Protein AF-A0A8S9WA65-F1 (afdb_monomer_lite)

Secondary structure (DSSP, 8-state):
-EEEEEE-------HHHHH-TT--EEEEEPTTSS-EEEEE-GGG-----HHHHT-TT--EEEEEE--EEEEEEEETTEEEEEEEEPTT----HHHHHHHHTT--TTS-------SSSSHHHHHHH--

Radius of gyration: 19.19 Å; chains: 1; bounding box: 44×23×56 Å

Sequence (127 aa):
MSPRCDSIGGIDCGECSKFCEYNALFVVRHKDGIKGDVHSFPQLCHGCGGCAIVCPRGAITVRNRGVGVVKTAKTCDIDFAFGKLDIGEPMPVPVIKAVKDVIDSRKTVIIGCPPGTSCPVIHSVSP

pLDDT: mean 89.09, std 8.84, range [54.34, 97.81]

Foldseek 3Di:
DAKFKDFPFDQDPCQLCVPDPQNQWDKAADPVSGGIDIGGNRLSGRNPCVSCVRDPPNRMDIDDDAFWDKDWDDDDPDTDIDTDGDPSRPDCLVRLVVSVVPDDPVDDDDFDADDDDDNSRCSRPPD

Structure (mmCIF, N/CA/C/O backbone):
data_AF-A0A8S9WA65-F1
#
_entry.id   AF-A0A8S9WA65-F1
#
loop_
_atom_site.group_PDB
_atom_site.id
_atom_site.type_symbol
_atom_site.label_atom_id
_atom_site.label_alt_id
_atom_site.label_comp_id
_atom_site.label_asym_id
_atom_site.label_entity_id
_atom_site.label_seq_id
_atom_site.pdbx_PDB_ins_code
_atom_site.Cartn_x
_atom_site.Cartn_y
_atom_site.Cartn_z
_atom_site.occupancy
_atom_site.B_iso_or_equiv
_atom_site.auth_seq_id
_atom_site.auth_comp_id
_atom_site.auth_asym_id
_atom_site.auth_atom_id
_atom_site.pdbx_PDB_model_num
ATOM 1 N N . MET A 1 1 ? -5.088 -4.851 1.347 1.00 80.38 1 MET A N 1
ATOM 2 C CA . MET A 1 1 ? -4.341 -5.055 0.082 1.00 80.38 1 MET A CA 1
ATOM 3 C C . MET A 1 1 ? -3.461 -3.840 -0.181 1.00 80.38 1 MET A C 1
ATOM 5 O O . MET A 1 1 ? -3.767 -2.781 0.352 1.00 80.38 1 MET A O 1
ATOM 9 N N . SER A 1 2 ? -2.390 -3.970 -0.966 1.00 83.62 2 SER A N 1
ATOM 10 C CA . SER A 1 2 ? -1.538 -2.845 -1.377 1.00 83.62 2 SER A CA 1
ATOM 11 C C . SER A 1 2 ? -1.188 -2.939 -2.869 1.00 83.62 2 SER A C 1
ATOM 13 O O . SER A 1 2 ? -0.823 -4.033 -3.313 1.00 83.62 2 SER A O 1
ATOM 15 N N . PRO A 1 3 ? -1.292 -1.843 -3.645 1.00 86.69 3 PRO A N 1
ATOM 16 C CA . PRO A 1 3 ? -0.862 -1.826 -5.038 1.00 86.69 3 PRO A CA 1
ATOM 17 C C . PRO A 1 3 ? 0.652 -2.038 -5.166 1.00 86.69 3 PRO A C 1
ATOM 19 O O . PRO A 1 3 ? 1.446 -1.455 -4.422 1.00 86.69 3 PRO A O 1
ATOM 22 N N . ARG A 1 4 ? 1.060 -2.864 -6.129 1.00 87.94 4 ARG A N 1
ATOM 23 C CA . ARG A 1 4 ? 2.457 -3.181 -6.442 1.00 87.94 4 ARG A CA 1
ATOM 24 C C . ARG A 1 4 ? 2.659 -3.214 -7.950 1.00 87.94 4 ARG A C 1
ATOM 26 O O . ARG A 1 4 ? 1.771 -3.652 -8.678 1.00 87.94 4 ARG A O 1
ATOM 33 N N . CYS A 1 5 ? 3.807 -2.724 -8.409 1.00 89.69 5 CYS A N 1
ATOM 34 C CA . CYS A 1 5 ? 4.193 -2.833 -9.808 1.00 89.69 5 CYS A CA 1
ATOM 35 C C . CYS A 1 5 ? 4.815 -4.205 -10.092 1.00 89.69 5 CYS A C 1
ATOM 37 O O . CYS A 1 5 ? 5.761 -4.610 -9.414 1.00 89.69 5 CYS A O 1
ATOM 39 N N . ASP A 1 6 ? 4.328 -4.855 -11.141 1.00 85.56 6 ASP A N 1
ATOM 40 C CA . ASP A 1 6 ? 4.868 -6.094 -11.684 1.00 85.56 6 ASP A CA 1
ATOM 41 C C . ASP A 1 6 ? 5.298 -5.859 -13.131 1.00 85.56 6 ASP A C 1
ATOM 43 O O . ASP A 1 6 ? 4.546 -5.299 -13.938 1.00 85.56 6 ASP A O 1
ATOM 47 N N . SER A 1 7 ? 6.515 -6.289 -13.450 1.00 82.19 7 SER A N 1
ATOM 48 C CA . SER A 1 7 ? 7.012 -6.307 -14.822 1.00 82.19 7 SER A CA 1
ATOM 49 C C . SER A 1 7 ? 6.455 -7.512 -15.568 1.00 82.19 7 SER A C 1
ATOM 51 O O . SER A 1 7 ? 6.428 -8.619 -15.031 1.00 82.19 7 SER A O 1
ATOM 53 N N . ILE A 1 8 ? 6.027 -7.295 -16.809 1.00 77.25 8 ILE A N 1
ATOM 54 C CA . ILE A 1 8 ? 5.517 -8.354 -17.690 1.00 77.25 8 ILE A CA 1
ATOM 55 C C . ILE A 1 8 ? 6.500 -8.724 -18.816 1.00 77.25 8 ILE A C 1
ATOM 57 O O . ILE A 1 8 ? 6.159 -9.529 -19.677 1.00 77.25 8 ILE A O 1
ATOM 61 N N . GLY A 1 9 ? 7.725 -8.182 -18.778 1.00 66.31 9 GLY A N 1
ATOM 62 C CA . GLY A 1 9 ? 8.765 -8.404 -19.789 1.00 66.31 9 GLY A CA 1
ATOM 63 C C . GLY A 1 9 ? 8.555 -7.585 -21.070 1.00 66.31 9 GLY A C 1
ATOM 64 O O . GLY A 1 9 ? 7.437 -7.208 -21.417 1.00 66.31 9 GLY A O 1
ATOM 65 N N . GLY A 1 10 ? 9.647 -7.267 -21.771 1.00 66.06 10 GLY A N 1
ATOM 66 C CA . GLY A 1 10 ? 9.619 -6.506 -23.024 1.00 66.06 10 GLY A CA 1
ATOM 67 C C . GLY A 1 10 ? 10.798 -5.547 -23.167 1.00 66.06 10 GLY A C 1
ATOM 68 O O . GLY A 1 10 ? 11.512 -5.287 -22.209 1.00 66.06 10 GLY A O 1
ATOM 69 N N . ILE A 1 11 ? 10.986 -5.003 -24.373 1.00 65.00 11 ILE A N 1
ATOM 70 C CA . ILE A 1 11 ? 12.110 -4.119 -24.726 1.00 65.00 11 ILE A CA 1
ATOM 71 C C . ILE A 1 11 ? 12.294 -3.042 -23.641 1.00 65.00 11 ILE A C 1
ATOM 73 O O . ILE A 1 11 ? 11.346 -2.320 -23.308 1.00 65.00 11 ILE A O 1
ATOM 77 N N . ASP A 1 12 ? 13.511 -2.859 -23.130 1.00 68.88 12 ASP A N 1
ATOM 78 C CA . ASP A 1 12 ? 13.793 -1.895 -22.066 1.00 68.88 12 ASP A CA 1
ATOM 79 C C . ASP A 1 12 ? 14.101 -0.490 -22.613 1.00 68.88 12 ASP A C 1
ATOM 81 O O . ASP A 1 12 ? 14.829 -0.312 -23.588 1.00 68.88 12 ASP A O 1
ATOM 85 N N . CYS A 1 13 ? 13.415 0.535 -22.103 1.00 83.44 13 CYS A N 1
ATOM 86 C CA . CYS A 1 13 ? 13.753 1.947 -22.373 1.00 83.44 13 CYS A CA 1
ATOM 87 C C . CYS A 1 13 ? 14.297 2.622 -21.111 1.00 83.44 13 CYS A C 1
ATOM 89 O O . CYS A 1 13 ? 15.021 3.611 -21.182 1.00 83.44 13 CYS A O 1
ATOM 91 N N . GLY A 1 14 ? 13.981 2.051 -19.945 1.00 87.25 14 GLY A N 1
ATOM 92 C CA . GLY A 1 14 ? 14.415 2.533 -18.643 1.00 87.25 14 GLY A CA 1
ATOM 93 C C . GLY A 1 14 ? 13.547 3.629 -18.028 1.00 87.25 14 GLY A C 1
ATOM 94 O O . GLY A 1 14 ? 13.761 3.947 -16.866 1.00 87.25 14 GLY A O 1
ATOM 95 N N . GLU A 1 15 ? 12.548 4.167 -18.735 1.00 91.62 15 GLU A N 1
ATOM 96 C CA . GLU A 1 15 ? 11.750 5.306 -18.243 1.00 91.62 15 GLU A CA 1
ATOM 97 C C . GLU A 1 15 ? 11.026 5.015 -16.919 1.00 91.62 15 GLU A C 1
ATOM 99 O O . GLU A 1 15 ? 11.040 5.832 -16.004 1.00 91.62 15 GLU A O 1
ATOM 104 N N . CYS A 1 16 ? 10.483 3.805 -16.757 1.00 92.38 16 CYS A N 1
ATOM 105 C CA . CYS A 1 16 ? 9.842 3.391 -15.506 1.00 92.38 16 CYS A CA 1
ATOM 106 C C . CYS A 1 16 ? 10.806 3.339 -14.305 1.00 92.38 16 CYS A C 1
ATOM 108 O O . CYS A 1 16 ? 10.398 3.655 -13.190 1.00 92.38 16 CYS A O 1
ATOM 110 N N . SER A 1 17 ? 12.071 2.964 -14.530 1.00 92.50 17 SER A N 1
ATOM 111 C CA . SER A 1 17 ? 13.107 2.917 -13.491 1.00 92.50 17 SER A CA 1
ATOM 112 C C . SER A 1 17 ? 13.599 4.323 -13.150 1.00 92.50 17 SER A C 1
ATOM 114 O O . SER A 1 17 ? 13.642 4.662 -11.974 1.00 92.50 17 SER A O 1
ATOM 116 N N . LYS A 1 18 ? 13.832 5.181 -14.157 1.00 93.62 18 LYS A N 1
ATOM 117 C CA . LYS A 1 18 ? 14.192 6.599 -13.956 1.00 93.62 18 LYS A CA 1
ATOM 118 C C . LYS A 1 18 ? 13.138 7.377 -13.169 1.00 93.62 18 LYS A C 1
ATOM 120 O O . LYS A 1 18 ? 13.486 8.243 -12.383 1.00 93.62 18 LYS A O 1
ATOM 125 N N . PHE A 1 19 ? 11.862 7.075 -13.392 1.00 94.81 19 PHE A N 1
ATOM 126 C CA . PHE A 1 19 ? 10.753 7.695 -12.670 1.00 94.81 19 PHE A CA 1
ATOM 127 C C . PHE A 1 19 ? 10.655 7.237 -11.202 1.00 94.81 19 PHE A C 1
ATOM 129 O O . PHE A 1 19 ? 10.056 7.915 -10.370 1.00 94.81 19 PHE A O 1
ATOM 136 N N . CYS A 1 20 ? 11.158 6.046 -10.868 1.00 94.94 20 CYS A N 1
ATOM 137 C CA . CYS A 1 20 ? 10.901 5.433 -9.573 1.00 94.94 20 CYS A CA 1
ATOM 138 C C . CYS A 1 20 ? 11.860 5.947 -8.489 1.00 94.94 20 CYS A C 1
ATOM 140 O O . CYS A 1 20 ? 12.896 5.342 -8.238 1.00 94.94 20 CYS A O 1
ATOM 142 N N . GLU A 1 21 ? 11.434 6.969 -7.746 1.00 95.38 21 GLU A N 1
ATOM 143 C CA . GLU A 1 21 ? 12.161 7.513 -6.578 1.00 95.38 21 GLU A CA 1
ATOM 144 C C . GLU A 1 21 ? 12.460 6.474 -5.477 1.00 95.38 21 GLU A C 1
ATOM 146 O O . GLU A 1 21 ? 13.339 6.658 -4.639 1.00 95.38 21 GLU A O 1
ATOM 151 N N . TYR A 1 22 ? 11.730 5.356 -5.467 1.00 92.69 22 TYR A N 1
ATOM 152 C CA . TYR A 1 22 ? 11.886 4.285 -4.480 1.00 92.69 22 TYR A CA 1
ATOM 153 C C . TYR A 1 22 ? 12.788 3.142 -4.957 1.00 92.69 22 TYR A C 1
ATOM 155 O O . TYR A 1 22 ? 12.932 2.149 -4.246 1.00 92.69 22 TYR A O 1
ATOM 163 N N . ASN A 1 23 ? 13.362 3.243 -6.163 1.00 93.38 23 ASN A N 1
ATOM 164 C CA . ASN A 1 23 ? 14.217 2.213 -6.761 1.00 93.38 23 ASN A CA 1
ATOM 165 C C . ASN A 1 23 ? 13.575 0.811 -6.765 1.00 93.38 23 ASN A C 1
ATOM 167 O O . ASN A 1 23 ? 14.249 -0.211 -6.653 1.00 93.38 23 ASN A O 1
ATOM 171 N N . ALA A 1 24 ? 12.248 0.750 -6.908 1.00 93.88 24 ALA A N 1
ATOM 172 C CA . ALA A 1 24 ? 11.499 -0.505 -6.927 1.00 93.88 24 ALA A CA 1
ATOM 173 C C . ALA A 1 24 ? 11.596 -1.245 -8.272 1.00 93.88 24 ALA A C 1
ATOM 175 O O . ALA A 1 24 ? 11.027 -2.326 -8.411 1.00 93.88 24 ALA A O 1
ATOM 176 N N . LEU A 1 25 ? 12.275 -0.660 -9.263 1.00 92.44 25 LEU A N 1
ATOM 177 C CA . LEU A 1 25 ? 12.410 -1.184 -10.617 1.00 92.44 25 LEU A CA 1
ATOM 178 C C . LEU A 1 25 ? 13.870 -1.125 -11.061 1.00 92.44 25 LEU A C 1
ATOM 180 O O . LEU A 1 25 ? 14.478 -0.054 -11.074 1.00 92.44 25 LEU A O 1
ATOM 184 N N . PHE A 1 26 ? 14.396 -2.267 -11.487 1.00 89.94 26 PHE A N 1
ATOM 185 C CA . PHE A 1 26 ? 15.737 -2.410 -12.039 1.00 89.94 26 PHE A CA 1
ATOM 186 C C . PHE A 1 26 ? 15.664 -2.894 -13.483 1.00 89.94 26 PHE A C 1
ATOM 188 O O . PHE A 1 26 ? 14.836 -3.737 -13.813 1.00 89.94 26 PHE A O 1
ATOM 195 N N . VAL A 1 27 ? 16.515 -2.350 -14.348 1.00 87.50 27 VAL A N 1
ATOM 196 C CA . VAL A 1 27 ? 16.485 -2.615 -15.788 1.00 87.50 27 VAL A CA 1
ATOM 197 C C . VAL A 1 27 ? 17.804 -3.245 -16.205 1.00 87.50 27 VAL A C 1
ATOM 199 O O . VAL A 1 27 ? 18.859 -2.627 -16.068 1.00 87.50 27 VAL A O 1
ATOM 202 N N . VAL A 1 28 ? 17.736 -4.460 -16.741 1.00 82.50 28 VAL A N 1
ATOM 203 C CA . VAL A 1 28 ? 18.880 -5.175 -17.308 1.00 82.50 28 VAL 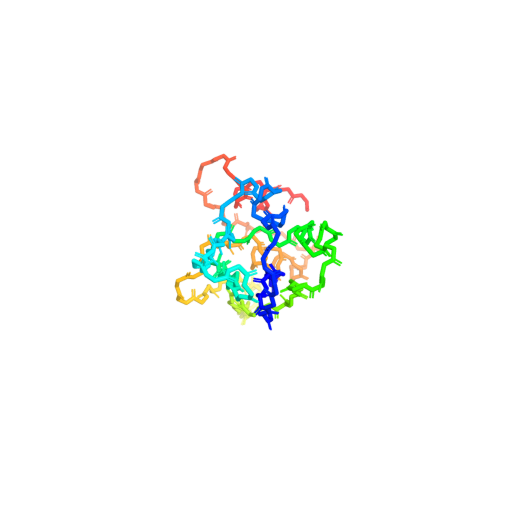A CA 1
ATOM 204 C C . VAL A 1 28 ? 18.898 -4.945 -18.811 1.00 82.50 28 VAL A C 1
ATOM 206 O O . VAL A 1 28 ? 17.951 -5.302 -19.505 1.00 82.50 28 VAL A O 1
ATOM 209 N N . ARG A 1 29 ? 19.994 -4.368 -19.311 1.00 77.06 29 ARG A N 1
ATOM 210 C CA . ARG A 1 29 ? 20.232 -4.167 -20.746 1.00 77.06 29 ARG A CA 1
ATOM 211 C C . ARG A 1 29 ? 21.113 -5.281 -21.288 1.00 77.06 29 ARG A C 1
ATOM 213 O O . ARG A 1 29 ? 22.229 -5.458 -20.795 1.00 77.06 29 ARG A O 1
ATOM 220 N N . HIS A 1 30 ? 20.661 -5.995 -22.315 1.00 72.25 30 HIS A N 1
ATOM 221 C CA . HIS A 1 30 ? 21.500 -6.985 -22.990 1.00 72.25 30 HIS A CA 1
ATOM 222 C C . HIS A 1 30 ? 22.309 -6.353 -24.133 1.00 72.25 30 HIS A C 1
ATOM 224 O O . HIS A 1 30 ? 21.904 -5.367 -24.752 1.00 72.25 30 HIS A O 1
ATOM 230 N N . LYS A 1 31 ? 23.499 -6.912 -24.393 1.00 66.38 31 LYS A N 1
ATOM 231 C CA . LYS A 1 31 ? 24.488 -6.381 -25.356 1.00 66.38 31 LYS A CA 1
ATOM 232 C C . LYS A 1 31 ? 24.009 -6.388 -26.813 1.00 66.38 31 LYS A C 1
ATOM 234 O O . LYS A 1 31 ? 24.579 -5.687 -27.638 1.00 66.38 31 LYS A O 1
ATOM 239 N N . ASP A 1 32 ? 22.996 -7.183 -27.118 1.00 69.00 32 ASP A N 1
ATOM 240 C CA . ASP A 1 32 ? 22.355 -7.325 -28.422 1.00 69.00 32 ASP A CA 1
ATOM 241 C C . ASP A 1 32 ? 21.217 -6.313 -28.653 1.00 69.00 32 ASP A C 1
ATOM 243 O O . ASP A 1 32 ? 20.692 -6.246 -29.758 1.00 69.00 32 ASP A O 1
ATOM 247 N N . GLY A 1 33 ? 20.840 -5.500 -27.654 1.00 56.06 33 GLY A N 1
ATOM 248 C CA . GLY A 1 33 ? 19.882 -4.389 -27.794 1.00 56.06 33 GLY A CA 1
ATOM 249 C C . GLY A 1 33 ? 18.431 -4.794 -28.098 1.00 56.06 33 GLY A C 1
ATOM 250 O O . GLY A 1 33 ? 17.572 -3.927 -28.250 1.00 56.06 33 GLY A O 1
ATOM 251 N N . ILE A 1 34 ? 18.153 -6.097 -28.188 1.00 54.34 34 ILE A N 1
ATOM 252 C CA . ILE A 1 34 ? 16.859 -6.661 -28.603 1.00 54.34 34 ILE A CA 1
ATOM 253 C C . ILE A 1 34 ? 16.056 -7.167 -27.396 1.00 54.34 34 ILE A C 1
ATOM 255 O O . ILE A 1 34 ? 14.825 -7.173 -27.431 1.00 54.34 34 ILE A O 1
ATOM 259 N N . LYS A 1 35 ? 16.730 -7.557 -26.308 1.00 59.50 35 LYS A N 1
ATOM 260 C CA . LYS A 1 35 ? 16.096 -8.011 -25.069 1.00 59.50 35 LYS A CA 1
ATOM 261 C C . LYS A 1 35 ? 16.574 -7.174 -23.897 1.00 59.50 35 LYS A C 1
ATOM 263 O O . LYS A 1 35 ? 17.763 -6.939 -23.723 1.00 59.50 35 LYS A O 1
ATOM 268 N N . GLY A 1 36 ? 15.618 -6.730 -23.106 1.00 64.94 36 GLY A N 1
ATOM 269 C CA . GLY A 1 36 ? 15.844 -6.079 -21.836 1.00 64.94 36 GLY A CA 1
ATOM 270 C C . GLY A 1 36 ? 14.820 -6.601 -20.861 1.00 64.94 36 GLY A C 1
ATOM 271 O O . GLY A 1 36 ? 13.671 -6.796 -21.251 1.00 64.94 36 GLY A O 1
ATOM 272 N N . ASP A 1 37 ? 15.229 -6.833 -19.624 1.00 78.75 37 ASP A N 1
ATOM 273 C CA . ASP A 1 37 ? 14.320 -7.280 -18.578 1.00 78.75 37 ASP A CA 1
ATOM 274 C C . ASP A 1 37 ? 14.173 -6.173 -17.542 1.00 78.75 37 ASP A C 1
ATOM 276 O O . ASP A 1 37 ? 15.151 -5.594 -17.060 1.00 78.75 37 ASP A O 1
ATOM 280 N N . VAL A 1 38 ? 12.925 -5.862 -17.200 1.00 85.69 38 VAL A N 1
ATOM 281 C CA . VAL A 1 38 ? 12.624 -5.029 -16.039 1.00 85.69 38 VAL A CA 1
ATOM 282 C C . VAL A 1 38 ? 12.287 -5.961 -14.888 1.00 85.69 38 VAL A C 1
ATOM 284 O O . VAL A 1 38 ? 11.407 -6.809 -15.010 1.00 85.69 38 VAL A O 1
ATOM 287 N N . HIS A 1 39 ? 12.967 -5.799 -13.766 1.00 88.56 39 HIS A N 1
ATOM 288 C CA . HIS A 1 39 ? 12.705 -6.524 -12.533 1.00 88.56 39 HIS A CA 1
ATOM 289 C C . HIS A 1 39 ? 12.060 -5.583 -11.526 1.00 88.56 39 HIS A C 1
ATOM 291 O O . HIS A 1 39 ? 12.541 -4.467 -11.320 1.00 88.56 39 HIS A O 1
ATOM 297 N N . SER A 1 40 ? 10.980 -6.034 -10.892 1.00 89.69 40 SER A N 1
ATOM 298 C CA . SER A 1 40 ? 10.367 -5.321 -9.777 1.00 89.69 40 SER A CA 1
ATOM 299 C C . SER A 1 40 ? 10.841 -5.878 -8.438 1.00 89.69 40 SER A C 1
ATOM 301 O O . SER A 1 40 ? 11.055 -7.078 -8.272 1.00 89.69 40 SER A O 1
ATOM 303 N N . PHE A 1 41 ? 10.959 -4.984 -7.460 1.00 90.25 41 PHE A N 1
ATOM 304 C CA . PHE A 1 41 ? 11.134 -5.293 -6.047 1.00 90.25 41 PHE A CA 1
ATOM 305 C C . PHE A 1 41 ? 9.869 -4.844 -5.312 1.00 90.25 41 PHE A C 1
ATOM 307 O O . PHE A 1 41 ? 9.800 -3.702 -4.845 1.00 90.25 41 PHE A O 1
ATOM 314 N N . PRO A 1 42 ? 8.832 -5.700 -5.222 1.00 86.44 42 PRO A N 1
ATOM 315 C CA . PRO A 1 42 ? 7.539 -5.312 -4.666 1.00 86.44 42 PRO A CA 1
ATOM 316 C C . PRO A 1 42 ? 7.638 -4.716 -3.257 1.00 86.44 42 PRO A C 1
ATOM 318 O O . PRO A 1 42 ? 6.894 -3.805 -2.924 1.00 86.44 42 PRO A O 1
ATOM 321 N N . GLN A 1 43 ? 8.584 -5.169 -2.439 1.00 86.38 43 GLN A N 1
ATOM 322 C CA . GLN A 1 43 ? 8.826 -4.659 -1.089 1.00 86.38 43 GLN A CA 1
ATOM 323 C C . GLN A 1 43 ? 9.269 -3.185 -1.036 1.00 86.38 43 GLN A C 1
ATOM 325 O O . GLN A 1 43 ? 9.075 -2.536 -0.014 1.00 86.38 43 GLN A O 1
ATOM 330 N N . LEU A 1 44 ? 9.833 -2.643 -2.119 1.00 89.88 44 LEU A N 1
ATOM 331 C CA . LEU A 1 44 ? 10.215 -1.227 -2.227 1.00 89.88 44 LEU A CA 1
ATOM 332 C C . LEU A 1 44 ? 9.141 -0.386 -2.934 1.00 89.88 44 LEU A C 1
ATOM 334 O O . LEU A 1 44 ? 9.197 0.842 -2.937 1.00 89.88 44 LEU A O 1
ATOM 338 N N . CYS A 1 45 ? 8.150 -1.028 -3.555 1.00 90.94 45 CYS A N 1
ATOM 339 C CA . CYS A 1 45 ? 7.138 -0.341 -4.342 1.00 90.94 45 CYS A CA 1
ATOM 340 C C . CYS A 1 45 ? 6.126 0.380 -3.442 1.00 90.94 45 CYS A C 1
ATOM 342 O O . CYS A 1 45 ? 5.409 -0.247 -2.663 1.00 90.94 45 CYS A O 1
ATOM 344 N N . HIS A 1 46 ? 5.985 1.694 -3.629 1.00 88.50 46 HIS A N 1
ATOM 345 C CA . HIS A 1 46 ? 5.004 2.502 -2.898 1.00 88.50 46 HIS A CA 1
ATOM 346 C C . HIS A 1 46 ? 3.584 2.462 -3.492 1.00 88.50 46 HIS A C 1
ATOM 348 O O . HIS A 1 46 ? 2.684 3.143 -3.009 1.00 88.50 46 HIS A O 1
ATOM 354 N N . GLY A 1 47 ? 3.375 1.698 -4.569 1.00 89.56 47 GLY A N 1
ATOM 355 C CA . GLY A 1 47 ? 2.059 1.522 -5.184 1.00 89.56 47 GLY A CA 1
ATOM 356 C C . GLY A 1 47 ? 1.485 2.763 -5.880 1.00 89.56 47 GLY A C 1
ATOM 357 O O . GLY A 1 47 ? 0.298 2.775 -6.183 1.00 89.56 47 GLY A O 1
ATOM 358 N N . CYS A 1 48 ? 2.294 3.793 -6.162 1.00 92.50 48 CYS A N 1
ATOM 359 C CA . CYS A 1 48 ? 1.826 5.040 -6.787 1.00 92.50 48 CYS A CA 1
ATOM 360 C C . CYS A 1 48 ? 1.376 4.882 -8.250 1.00 92.50 48 CYS A C 1
ATOM 362 O O . CYS A 1 48 ? 0.703 5.753 -8.789 1.00 92.50 48 CYS A O 1
ATOM 364 N N . GLY A 1 49 ? 1.789 3.800 -8.917 1.00 92.81 49 GLY A N 1
ATOM 365 C CA . GLY A 1 49 ? 1.403 3.468 -10.291 1.00 92.81 49 GLY A CA 1
ATOM 366 C C . GLY A 1 49 ? 2.012 4.331 -11.399 1.00 92.81 49 GLY A C 1
ATOM 367 O O . GLY A 1 49 ? 1.849 4.001 -12.571 1.00 92.81 49 GLY A O 1
ATOM 368 N N . GLY A 1 50 ? 2.783 5.370 -11.067 1.00 94.44 50 GLY A N 1
ATOM 369 C CA . GLY A 1 50 ? 3.390 6.250 -12.070 1.00 94.44 50 GLY A CA 1
ATOM 370 C C . GLY A 1 50 ? 4.307 5.526 -13.062 1.00 94.44 50 GLY A C 1
ATOM 371 O O . GLY A 1 50 ? 4.297 5.850 -14.243 1.00 94.44 50 GLY A O 1
ATOM 372 N N . CYS A 1 51 ? 4.997 4.462 -12.634 1.00 93.75 51 CYS A N 1
ATOM 373 C CA . CYS A 1 51 ? 5.817 3.622 -13.515 1.00 93.75 51 CYS A CA 1
ATOM 374 C C . CYS A 1 51 ? 5.034 2.977 -14.673 1.00 93.75 51 CYS A C 1
ATOM 376 O O . CYS A 1 51 ? 5.600 2.811 -15.752 1.00 93.75 51 CYS A O 1
ATOM 378 N N . ALA A 1 52 ? 3.758 2.632 -14.471 1.00 92.56 52 ALA A N 1
ATOM 379 C CA . ALA A 1 52 ? 2.896 2.113 -15.531 1.00 92.56 52 ALA A CA 1
ATOM 380 C C . ALA A 1 52 ? 2.440 3.229 -16.481 1.00 92.56 52 ALA A C 1
ATOM 382 O O . ALA A 1 52 ? 2.398 3.014 -17.687 1.00 92.56 52 ALA A O 1
ATOM 383 N N . ILE A 1 53 ? 2.177 4.429 -15.951 1.00 94.31 53 ILE A N 1
ATOM 384 C CA . ILE A 1 53 ? 1.777 5.609 -16.735 1.00 94.31 53 ILE A CA 1
ATOM 385 C C . ILE A 1 53 ? 2.905 6.057 -17.671 1.00 94.31 53 ILE A C 1
ATOM 387 O O . ILE A 1 53 ? 2.661 6.325 -18.843 1.00 94.31 53 ILE A O 1
ATOM 391 N N . VAL A 1 54 ? 4.144 6.120 -17.175 1.00 93.62 54 VAL A N 1
ATOM 392 C CA . VAL A 1 54 ? 5.288 6.594 -17.973 1.00 93.62 54 VAL A CA 1
ATOM 393 C C . VAL A 1 54 ? 5.862 5.532 -18.908 1.00 93.62 54 VAL A C 1
ATOM 395 O O . VAL A 1 54 ? 6.790 5.830 -19.651 1.00 93.62 54 VAL A O 1
ATOM 398 N N . CYS A 1 55 ? 5.387 4.284 -18.862 1.00 90.94 55 CYS A N 1
ATOM 399 C CA . CYS A 1 55 ? 5.961 3.208 -19.662 1.00 90.94 55 CYS A CA 1
ATOM 400 C C . CYS A 1 55 ? 5.418 3.252 -21.101 1.00 90.94 55 CYS A C 1
ATOM 402 O O . CYS A 1 55 ? 4.296 2.799 -21.334 1.00 90.94 55 CYS A O 1
ATOM 404 N N . PRO A 1 56 ? 6.212 3.669 -22.108 1.00 87.75 56 PRO A N 1
ATOM 405 C CA . PRO A 1 56 ? 5.722 3.770 -23.486 1.00 87.75 56 PRO A CA 1
ATOM 406 C C . PRO A 1 56 ? 5.442 2.404 -24.129 1.00 87.75 56 PRO A C 1
ATOM 408 O O . PRO A 1 56 ? 4.827 2.326 -25.185 1.00 87.75 56 PRO A O 1
ATOM 411 N N . ARG A 1 57 ? 5.927 1.320 -23.514 1.00 86.19 57 ARG A N 1
ATOM 412 C CA . ARG A 1 57 ? 5.830 -0.051 -24.031 1.00 86.19 57 ARG A CA 1
ATOM 413 C C . ARG A 1 57 ? 4.829 -0.914 -23.268 1.00 86.19 57 ARG A C 1
ATOM 415 O O . ARG A 1 57 ? 4.702 -2.089 -23.580 1.00 86.19 57 ARG A O 1
ATOM 422 N N . GLY A 1 58 ? 4.166 -0.362 -22.248 1.00 86.75 58 GLY A N 1
ATOM 423 C CA . GLY A 1 58 ? 3.211 -1.110 -21.428 1.00 86.75 58 GLY A CA 1
ATOM 424 C C . GLY A 1 58 ? 3.823 -2.283 -20.650 1.00 86.75 58 GLY A C 1
ATOM 425 O O . GLY A 1 58 ? 3.104 -3.201 -20.280 1.00 86.75 58 GLY A O 1
ATOM 426 N N . ALA A 1 59 ? 5.134 -2.269 -20.387 1.00 87.00 59 ALA A N 1
ATOM 42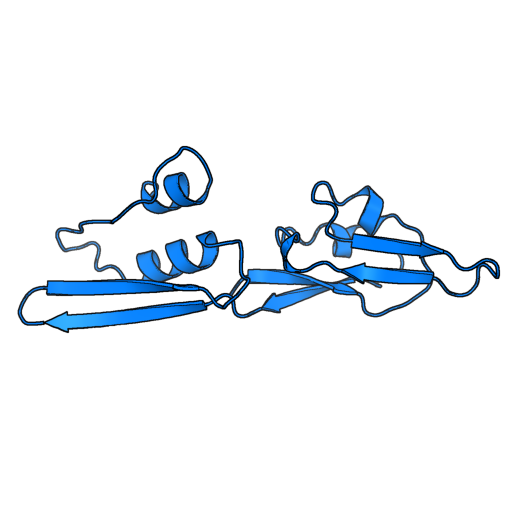7 C CA . ALA A 1 59 ? 5.857 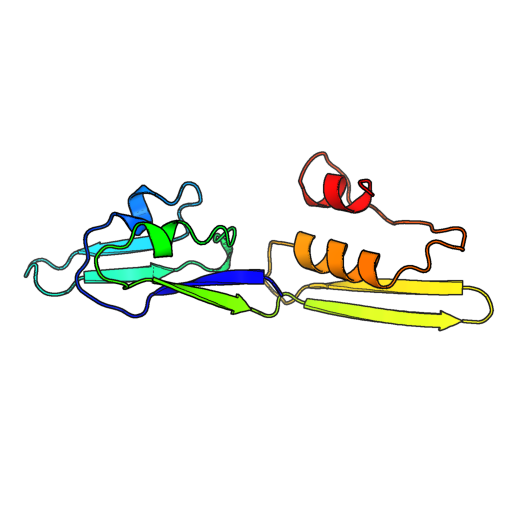-3.377 -19.750 1.00 87.00 59 ALA A CA 1
ATOM 428 C C . ALA A 1 59 ? 5.625 -3.497 -18.228 1.00 87.00 59 ALA A C 1
ATOM 430 O O . ALA A 1 59 ? 6.145 -4.417 -17.599 1.00 87.00 59 ALA A O 1
ATOM 431 N N . ILE A 1 60 ? 4.865 -2.573 -17.627 1.00 90.44 60 ILE A N 1
ATOM 432 C CA . ILE A 1 60 ? 4.587 -2.524 -16.188 1.00 90.44 60 ILE A CA 1
ATOM 433 C C . ILE A 1 60 ? 3.081 -2.574 -15.955 1.00 90.44 60 ILE A C 1
ATOM 435 O O . ILE A 1 60 ? 2.330 -1.781 -16.521 1.00 90.44 60 ILE A O 1
ATOM 439 N N . THR A 1 61 ? 2.649 -3.458 -15.060 1.00 89.94 61 THR A N 1
ATOM 440 C CA . THR A 1 61 ? 1.269 -3.512 -14.565 1.00 89.94 61 THR A CA 1
ATOM 441 C C . THR A 1 61 ? 1.232 -3.215 -13.074 1.00 89.94 61 THR A C 1
ATOM 443 O O . THR A 1 61 ? 2.198 -3.480 -12.365 1.00 89.94 61 THR A O 1
ATOM 446 N N . VAL A 1 62 ? 0.129 -2.651 -12.582 1.00 90.62 62 VAL A N 1
ATOM 447 C CA . VAL A 1 62 ? -0.081 -2.419 -11.147 1.00 90.62 62 VAL A CA 1
ATOM 448 C C . VAL A 1 62 ? -1.185 -3.344 -10.671 1.00 90.62 62 VAL A C 1
ATOM 450 O O . VAL A 1 62 ? -2.294 -3.311 -11.200 1.00 90.62 62 VAL A O 1
ATOM 453 N N . ARG A 1 63 ? -0.884 -4.183 -9.682 1.00 89.69 63 ARG A N 1
ATOM 454 C CA . ARG A 1 63 ? -1.819 -5.172 -9.140 1.00 89.69 63 ARG A CA 1
ATOM 455 C C . ARG A 1 63 ? -1.895 -5.056 -7.627 1.00 89.69 63 ARG A C 1
ATOM 457 O O . ARG A 1 63 ? -0.929 -4.682 -6.967 1.00 89.69 63 ARG A O 1
ATOM 464 N N . ASN A 1 64 ? -3.056 -5.378 -7.070 1.00 87.75 64 ASN A N 1
ATOM 465 C CA . ASN A 1 64 ? -3.233 -5.433 -5.625 1.00 87.75 64 ASN A CA 1
ATOM 466 C C . ASN A 1 64 ? -2.682 -6.749 -5.072 1.00 87.75 64 ASN A C 1
ATOM 468 O O . ASN A 1 64 ? -3.057 -7.825 -5.532 1.00 87.75 64 ASN A O 1
ATOM 472 N N . ARG A 1 65 ? -1.842 -6.656 -4.039 1.00 88.25 65 ARG A N 1
ATOM 473 C CA . ARG A 1 65 ? -1.308 -7.802 -3.297 1.00 88.25 65 ARG A CA 1
ATOM 474 C C . ARG A 1 65 ? -1.875 -7.838 -1.875 1.00 88.25 65 ARG A C 1
ATOM 476 O O . ARG A 1 65 ? -2.135 -6.792 -1.270 1.00 88.25 65 ARG A O 1
ATOM 483 N N . GLY A 1 66 ? -2.077 -9.039 -1.336 1.00 90.75 66 GLY A N 1
ATOM 484 C CA . GLY A 1 66 ? -2.265 -9.237 0.104 1.00 90.75 66 GLY A CA 1
ATOM 485 C C . GLY A 1 66 ? -1.025 -8.769 0.874 1.00 90.75 66 GLY A C 1
ATOM 486 O O . GLY A 1 66 ? 0.088 -8.901 0.374 1.00 90.75 66 GLY A O 1
ATOM 487 N N . VAL A 1 67 ? -1.236 -8.150 2.033 1.00 93.81 67 VAL A N 1
ATOM 488 C CA . VAL A 1 67 ? -0.162 -7.573 2.870 1.00 93.81 67 VAL A CA 1
ATOM 489 C C . VAL A 1 67 ? -0.323 -7.945 4.346 1.00 93.81 67 VAL A C 1
ATOM 491 O O . VAL A 1 67 ? 0.354 -7.406 5.215 1.00 93.81 67 VAL A O 1
ATOM 494 N N . GLY A 1 68 ? -1.266 -8.832 4.647 1.00 95.56 68 GLY A N 1
ATOM 495 C CA . GLY A 1 68 ? -1.689 -9.149 5.999 1.00 95.56 68 GLY A CA 1
ATOM 496 C C . GLY A 1 68 ? -3.199 -9.278 6.137 1.00 95.56 68 GLY A C 1
ATOM 497 O O . GLY A 1 68 ? -3.961 -9.206 5.168 1.00 95.56 68 GLY A O 1
ATOM 498 N N . VAL A 1 69 ? -3.622 -9.444 7.385 1.00 97.25 69 VAL A N 1
ATOM 499 C CA . VAL A 1 69 ? -5.008 -9.683 7.785 1.00 97.25 69 VAL A CA 1
ATOM 500 C C . VAL A 1 69 ? -5.403 -8.788 8.954 1.00 97.25 69 VAL A C 1
ATOM 502 O O . VAL A 1 69 ? -4.582 -8.463 9.813 1.00 97.25 69 VAL A O 1
ATOM 505 N N . VAL A 1 70 ? -6.683 -8.431 9.005 1.00 97.81 70 VAL A N 1
ATOM 506 C CA . VAL A 1 70 ? -7.317 -7.845 10.190 1.00 97.81 70 VAL A CA 1
ATOM 507 C C . VAL A 1 70 ? -8.003 -8.967 10.952 1.00 97.81 70 VAL A C 1
ATOM 509 O O . VAL A 1 70 ? -8.674 -9.811 10.357 1.00 97.81 70 VAL A O 1
ATOM 512 N N . LYS A 1 71 ? -7.818 -8.995 12.267 1.00 97.62 71 LYS A N 1
ATOM 513 C CA . LYS A 1 71 ? -8.503 -9.915 13.166 1.00 97.62 71 LYS A CA 1
ATOM 514 C C . LYS A 1 71 ? -9.316 -9.122 14.168 1.00 97.62 71 LYS A C 1
ATOM 516 O O . LYS A 1 71 ? -8.810 -8.181 14.774 1.00 97.62 71 LYS A O 1
ATOM 521 N N . THR A 1 72 ? -10.554 -9.549 14.356 1.00 97.00 72 THR A N 1
ATOM 522 C CA . THR A 1 72 ? -11.483 -8.974 15.322 1.00 97.00 72 THR A CA 1
ATOM 523 C C . THR A 1 72 ? -11.886 -10.032 16.336 1.00 97.00 72 THR A C 1
ATOM 525 O O . THR A 1 72 ? -12.061 -11.201 15.994 1.00 97.00 72 THR A O 1
ATOM 528 N N . ALA A 1 73 ? -12.055 -9.615 17.580 1.00 95.19 73 ALA A N 1
ATOM 529 C CA . ALA A 1 73 ? -12.600 -10.412 18.660 1.00 95.19 73 ALA A CA 1
ATOM 530 C C . ALA A 1 73 ? -13.554 -9.544 19.478 1.00 95.19 73 ALA A C 1
ATOM 532 O O . ALA A 1 73 ? -13.436 -8.320 19.503 1.00 95.19 73 ALA A O 1
ATOM 533 N N . LYS A 1 74 ? -14.497 -10.186 20.156 1.00 95.50 74 LYS A N 1
ATOM 534 C CA . LYS A 1 74 ? -15.431 -9.516 21.050 1.00 95.50 74 LYS A CA 1
ATOM 535 C C . LYS A 1 74 ? -15.530 -10.310 22.339 1.00 95.50 74 LYS A C 1
ATOM 537 O O . LYS A 1 74 ? -15.685 -11.528 22.291 1.00 95.50 74 LYS A O 1
ATOM 542 N N . THR A 1 75 ? -15.428 -9.626 23.470 1.00 93.69 75 THR A N 1
ATOM 543 C CA . THR A 1 75 ? -15.624 -10.220 24.794 1.00 93.69 75 THR A CA 1
ATOM 544 C C . THR A 1 75 ? -16.411 -9.255 25.661 1.00 93.69 75 THR A C 1
ATOM 546 O O . THR A 1 75 ? -16.008 -8.105 25.807 1.00 93.69 75 THR A O 1
ATOM 549 N N . CYS A 1 76 ? -17.539 -9.708 26.212 1.00 89.38 76 CYS A N 1
ATOM 550 C CA . CYS A 1 76 ? -18.468 -8.876 26.982 1.00 89.38 76 CYS A CA 1
ATOM 551 C C . CYS A 1 76 ? -18.712 -7.513 26.295 1.00 89.38 76 CYS A C 1
ATOM 553 O O . CYS A 1 76 ? -19.309 -7.461 25.216 1.00 89.38 76 CYS A O 1
ATOM 555 N N . ASP A 1 77 ? -18.176 -6.445 26.889 1.00 91.38 77 ASP A N 1
ATOM 556 C CA . ASP A 1 77 ? -18.347 -5.051 26.474 1.00 91.38 77 ASP A CA 1
ATOM 557 C C . ASP A 1 77 ? -17.152 -4.479 25.689 1.00 91.38 77 ASP A C 1
ATOM 559 O O . ASP A 1 77 ? -17.148 -3.300 25.336 1.00 91.38 77 ASP A O 1
ATOM 563 N N . ILE A 1 78 ? -16.133 -5.295 25.402 1.00 94.12 78 ILE A N 1
ATOM 564 C CA . ILE A 1 78 ? -14.916 -4.889 24.694 1.00 94.12 78 ILE A CA 1
ATOM 565 C C . ILE A 1 78 ? -14.907 -5.493 23.289 1.00 94.12 78 ILE A C 1
ATOM 567 O O . ILE A 1 78 ? -14.893 -6.716 23.110 1.00 94.12 78 ILE A O 1
ATOM 571 N N . ASP A 1 79 ? -14.834 -4.614 22.292 1.00 95.75 79 ASP A N 1
ATOM 572 C CA . ASP A 1 79 ? -14.483 -4.980 20.924 1.00 95.75 79 ASP A CA 1
ATOM 573 C C . ASP A 1 79 ? -12.967 -4.812 20.751 1.00 95.75 79 ASP A C 1
ATOM 575 O O . ASP A 1 79 ? -12.400 -3.770 21.082 1.00 95.75 79 ASP A O 1
ATOM 579 N N . PHE A 1 80 ? -12.299 -5.841 20.238 1.00 95.75 80 PHE A N 1
ATOM 580 C CA . PHE A 1 80 ? -10.860 -5.842 20.001 1.00 95.75 80 PHE A CA 1
ATOM 581 C C . PHE A 1 80 ? -10.577 -6.067 18.519 1.00 95.75 80 PHE A C 1
ATOM 583 O O . PHE A 1 80 ? -11.061 -7.030 17.928 1.00 95.75 80 PHE A O 1
ATOM 590 N N . AL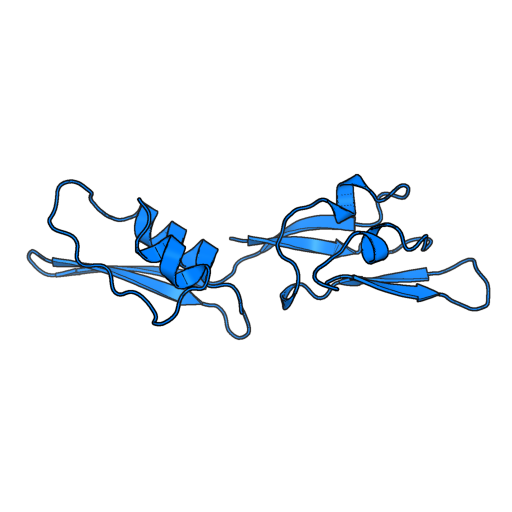A A 1 81 ? -9.756 -5.209 17.921 1.00 96.38 81 ALA A N 1
ATOM 591 C CA . ALA A 1 81 ? -9.318 -5.339 16.539 1.00 96.38 81 ALA A CA 1
ATOM 592 C C . ALA A 1 81 ? -7.803 -5.146 16.455 1.00 96.38 81 ALA A C 1
ATOM 594 O O . ALA A 1 81 ? -7.251 -4.236 17.070 1.00 96.38 81 ALA A O 1
ATOM 595 N N . PHE A 1 82 ? -7.124 -5.993 15.684 1.00 96.19 82 PHE A N 1
ATOM 596 C CA . PHE A 1 82 ? -5.696 -5.842 15.424 1.00 96.19 82 PHE A CA 1
ATOM 597 C C . PHE A 1 82 ? -5.315 -6.309 14.022 1.00 96.19 82 PHE A C 1
ATOM 599 O O . PHE A 1 82 ? -5.973 -7.149 13.406 1.00 96.19 82 PHE A O 1
ATOM 606 N N . GLY A 1 83 ? -4.213 -5.756 13.527 1.00 96.00 83 GLY A N 1
ATOM 607 C CA . GLY A 1 83 ? -3.619 -6.119 12.250 1.00 96.00 83 GLY A CA 1
ATOM 608 C C . GLY A 1 83 ? -2.460 -7.093 12.425 1.00 96.00 83 GLY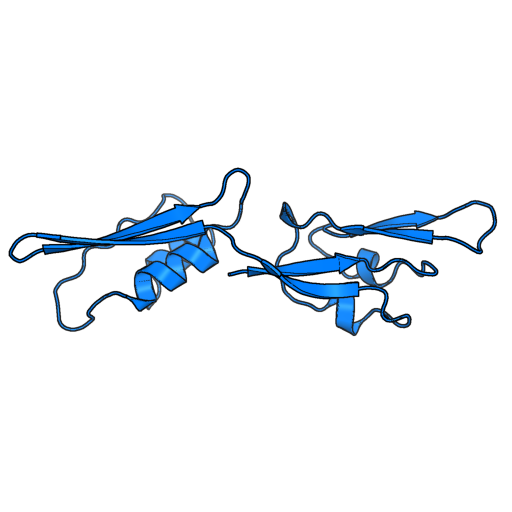 A C 1
ATOM 609 O O . GLY A 1 83 ? -1.650 -6.939 13.337 1.00 96.00 83 GLY A O 1
ATOM 610 N N . LYS A 1 84 ? -2.341 -8.071 11.528 1.00 96.88 84 LYS A N 1
ATOM 611 C CA . LYS A 1 84 ? -1.164 -8.937 11.410 1.00 96.88 84 LYS A CA 1
ATOM 612 C C . LYS A 1 84 ? -0.628 -8.859 9.986 1.00 96.88 84 LYS A C 1
ATOM 614 O O . LYS A 1 84 ? -1.350 -9.201 9.055 1.00 96.88 84 LYS A O 1
ATOM 619 N N . LEU A 1 85 ? 0.622 -8.432 9.829 1.00 96.12 85 LEU A N 1
ATOM 620 C CA . LEU A 1 85 ? 1.292 -8.392 8.528 1.00 96.12 85 LEU A CA 1
ATOM 621 C C . LEU A 1 85 ? 1.703 -9.784 8.052 1.00 96.12 85 LEU A C 1
ATOM 623 O O . LEU A 1 85 ? 1.958 -10.684 8.860 1.00 96.12 85 LEU A O 1
ATOM 627 N N . ASP A 1 86 ? 1.804 -9.921 6.733 1.00 95.12 86 ASP A N 1
ATOM 628 C CA . ASP A 1 86 ? 2.452 -11.071 6.113 1.00 95.12 86 ASP A CA 1
ATOM 629 C C . ASP A 1 86 ? 3.971 -11.017 6.350 1.00 95.12 86 ASP A C 1
ATOM 631 O O . ASP A 1 86 ? 4.569 -9.949 6.509 1.00 95.12 86 ASP A O 1
ATOM 635 N N . ILE A 1 87 ? 4.618 -12.185 6.390 1.00 92.88 87 ILE A N 1
ATOM 636 C CA . ILE A 1 87 ? 6.066 -12.269 6.616 1.00 92.88 87 ILE A CA 1
ATOM 637 C C . ILE A 1 87 ? 6.801 -11.540 5.484 1.00 92.88 87 ILE A C 1
ATOM 639 O O . ILE A 1 87 ? 6.563 -11.802 4.306 1.00 92.88 87 ILE A O 1
ATOM 643 N N . GLY A 1 88 ? 7.713 -10.637 5.855 1.00 89.44 88 GLY A N 1
ATOM 644 C CA . GLY A 1 88 ? 8.508 -9.855 4.909 1.00 89.44 88 GLY A CA 1
ATOM 645 C C . GLY A 1 88 ? 7.784 -8.656 4.293 1.00 89.44 88 GLY A C 1
ATOM 646 O O . GLY A 1 88 ? 8.341 -8.039 3.390 1.00 89.44 88 GLY A O 1
ATOM 647 N N . GLU A 1 89 ? 6.576 -8.306 4.748 1.00 91.75 89 GLU A N 1
ATOM 648 C CA . GLU A 1 89 ? 5.876 -7.096 4.305 1.00 91.75 89 GLU A CA 1
ATOM 649 C C . GLU A 1 89 ? 6.301 -5.867 5.136 1.00 91.75 89 GLU A C 1
ATOM 651 O O . GLU A 1 89 ? 5.998 -5.801 6.330 1.00 91.75 89 GLU A O 1
ATOM 656 N N . PRO A 1 90 ? 6.993 -4.879 4.535 1.00 87.56 90 PRO A N 1
ATOM 657 C CA . PRO A 1 90 ? 7.503 -3.721 5.267 1.00 87.56 90 PRO A CA 1
ATOM 658 C C . PRO A 1 90 ? 6.474 -2.601 5.459 1.00 87.56 90 PRO A C 1
ATOM 660 O O . PRO A 1 90 ? 6.732 -1.677 6.231 1.00 87.56 90 PRO A O 1
ATOM 663 N N . MET A 1 91 ? 5.339 -2.622 4.752 1.00 88.38 91 MET A N 1
ATOM 664 C CA . MET A 1 91 ? 4.380 -1.519 4.737 1.00 88.38 91 MET A CA 1
ATOM 665 C C . MET A 1 91 ? 3.145 -1.820 5.605 1.00 88.38 91 MET A C 1
ATOM 667 O O . MET A 1 91 ? 2.185 -2.427 5.126 1.00 88.38 91 MET A O 1
ATOM 671 N N . PRO A 1 92 ? 3.085 -1.330 6.860 1.00 92.12 92 PRO A N 1
ATOM 672 C CA . PRO A 1 92 ? 1.951 -1.580 7.752 1.00 92.12 92 PRO A CA 1
ATOM 673 C C . PRO A 1 92 ? 0.714 -0.733 7.436 1.00 92.12 92 PRO A C 1
ATOM 675 O O . PRO A 1 92 ? -0.393 -1.077 7.842 1.00 92.12 92 PRO A O 1
ATOM 678 N N . VAL A 1 93 ? 0.886 0.387 6.726 1.00 93.31 93 VAL A N 1
ATOM 679 C CA . VAL A 1 93 ? -0.149 1.416 6.537 1.00 93.31 93 VAL A CA 1
ATOM 680 C C . VAL A 1 93 ? -1.479 0.866 5.999 1.00 93.31 93 VAL A C 1
ATOM 682 O O . VAL A 1 93 ? -2.514 1.212 6.567 1.00 93.31 93 VAL A O 1
ATOM 685 N N . PRO A 1 94 ? -1.515 -0.000 4.966 1.00 93.06 94 PRO A N 1
ATOM 686 C CA . PRO A 1 94 ? -2.777 -0.559 4.488 1.00 93.06 94 PRO A CA 1
ATOM 687 C C . PRO A 1 94 ? -3.503 -1.403 5.541 1.00 93.06 94 PRO A C 1
ATOM 689 O O . PRO A 1 94 ? -4.730 -1.416 5.563 1.00 93.06 94 PRO A O 1
ATOM 692 N N . VAL A 1 95 ? -2.765 -2.093 6.416 1.00 95.75 95 VAL A N 1
ATOM 693 C CA . VAL A 1 95 ? -3.353 -2.877 7.509 1.00 95.75 95 VAL A CA 1
ATOM 694 C C . VAL A 1 95 ? -3.842 -1.959 8.628 1.00 95.75 95 VAL A C 1
ATOM 696 O O . VAL A 1 95 ? -4.933 -2.182 9.134 1.00 95.75 95 VAL A O 1
ATOM 699 N N . ILE A 1 96 ? -3.104 -0.896 8.969 1.00 95.81 96 ILE A N 1
ATOM 700 C CA . ILE A 1 96 ? -3.549 0.114 9.949 1.00 95.81 96 ILE A CA 1
ATOM 701 C C . ILE A 1 96 ? -4.882 0.732 9.513 1.00 95.81 96 ILE A C 1
ATOM 703 O O . ILE A 1 96 ? -5.821 0.779 10.303 1.00 95.81 96 ILE A O 1
ATOM 707 N N . LYS A 1 97 ? -4.994 1.140 8.240 1.00 94.81 97 LYS A N 1
ATOM 708 C CA . LYS A 1 97 ? -6.250 1.656 7.673 1.00 94.81 97 LYS A CA 1
ATOM 709 C C . LYS A 1 97 ? -7.380 0.629 7.776 1.00 94.81 97 LYS A C 1
ATOM 711 O O . LYS A 1 97 ? -8.427 0.943 8.319 1.00 94.81 97 LYS A O 1
ATOM 716 N N . ALA A 1 98 ? -7.123 -0.616 7.374 1.00 95.69 98 ALA A N 1
ATOM 717 C CA . ALA A 1 98 ? -8.126 -1.676 7.442 1.00 95.69 98 ALA A CA 1
ATOM 718 C C . ALA A 1 98 ? -8.578 -2.008 8.881 1.00 95.69 98 ALA A C 1
ATOM 720 O O . ALA A 1 98 ? -9.730 -2.374 9.087 1.00 95.69 98 ALA A O 1
ATOM 721 N N . VAL A 1 99 ? -7.697 -1.890 9.885 1.00 96.38 99 VAL A N 1
ATOM 722 C CA . VAL A 1 99 ? -8.087 -2.017 11.302 1.00 96.38 99 VAL A CA 1
ATOM 723 C C . VAL A 1 99 ? -8.978 -0.849 11.718 1.00 96.38 99 VAL A C 1
ATOM 725 O O . VAL A 1 99 ? -9.953 -1.064 12.430 1.00 96.38 99 VAL A O 1
ATOM 728 N N . LYS A 1 100 ? -8.681 0.376 11.270 1.00 95.06 100 LYS A N 1
ATOM 729 C CA . LYS A 1 100 ? -9.525 1.542 11.557 1.00 95.06 100 LYS A CA 1
ATOM 730 C C . LYS A 1 100 ? -10.910 1.448 10.917 1.00 95.06 100 LYS A C 1
ATOM 732 O O . LYS A 1 100 ? -11.879 1.854 11.547 1.00 95.06 100 LYS A O 1
ATOM 737 N N . ASP A 1 101 ? -11.014 0.859 9.729 1.00 95.44 101 ASP A N 1
ATOM 738 C CA . ASP A 1 101 ? -12.285 0.705 9.007 1.00 95.44 101 ASP A CA 1
ATOM 739 C C . ASP A 1 101 ? -13.308 -0.185 9.745 1.00 95.44 101 ASP A C 1
ATOM 741 O O . ASP A 1 101 ? -14.502 -0.109 9.463 1.00 95.44 101 ASP A O 1
ATOM 745 N N . VAL A 1 102 ? -12.867 -1.024 10.694 1.00 95.31 102 VAL A N 1
ATOM 746 C CA . VAL A 1 102 ? -13.755 -1.896 11.490 1.00 95.31 102 VAL A CA 1
ATOM 747 C C . VAL A 1 102 ? -14.108 -1.325 12.870 1.00 95.31 102 VAL A C 1
ATOM 749 O O . VAL A 1 102 ? -14.811 -1.978 13.640 1.00 95.31 102 VAL A O 1
ATOM 752 N N . ILE A 1 103 ? -13.617 -0.129 13.207 1.00 93.44 103 ILE A N 1
ATOM 753 C CA . ILE A 1 103 ? -13.871 0.522 14.496 1.00 93.44 103 ILE A CA 1
ATOM 754 C C . ILE A 1 103 ? -15.293 1.101 14.525 1.00 93.44 103 ILE A C 1
ATOM 756 O O . ILE A 1 103 ? -15.711 1.810 13.612 1.00 93.44 103 ILE A O 1
ATOM 760 N N . ASP A 1 104 ? -16.023 0.866 15.620 1.00 92.38 104 ASP A N 1
ATOM 761 C CA . ASP A 1 104 ? -17.290 1.554 15.883 1.00 92.38 104 ASP A CA 1
ATOM 762 C C . ASP A 1 104 ? -17.024 2.951 16.466 1.00 92.38 104 ASP A C 1
ATOM 764 O O . ASP A 1 104 ? -16.717 3.100 17.651 1.00 92.38 104 ASP A O 1
ATOM 768 N N . SER A 1 105 ? -17.173 3.984 15.635 1.00 89.12 105 SER A N 1
ATOM 769 C CA . SER A 1 105 ? -16.939 5.387 16.005 1.00 89.12 105 SER A CA 1
ATOM 770 C C . SER A 1 105 ? -17.911 5.944 17.054 1.00 89.12 105 SER A C 1
ATOM 772 O O . SER A 1 105 ? -17.715 7.057 17.535 1.00 89.12 105 SER A O 1
ATOM 774 N N . ARG A 1 106 ? -18.951 5.190 17.438 1.00 93.38 106 ARG A N 1
ATOM 775 C CA . ARG A 1 106 ? -19.906 5.577 18.492 1.00 93.38 106 ARG A CA 1
ATOM 776 C C . ARG A 1 106 ? -19.439 5.189 19.896 1.00 93.38 106 ARG A C 1
ATOM 778 O O . ARG A 1 106 ? -20.087 5.566 20.870 1.00 93.38 106 ARG A O 1
ATOM 785 N N . LYS A 1 107 ? -18.364 4.404 20.014 1.00 93.44 107 LYS A N 1
ATOM 786 C CA . LYS A 1 107 ? -17.806 3.938 21.291 1.00 93.44 107 LYS A CA 1
ATOM 787 C C . LYS A 1 107 ? -16.550 4.721 21.660 1.00 93.44 107 LYS A C 1
ATOM 789 O O . LYS A 1 107 ? -15.931 5.363 20.818 1.00 93.44 107 LYS A O 1
ATOM 794 N N . THR A 1 108 ? -16.132 4.622 22.919 1.00 94.88 108 THR A N 1
ATOM 795 C CA . THR A 1 108 ? -14.782 5.036 23.316 1.00 94.88 108 THR A CA 1
ATOM 796 C C . THR A 1 108 ? -13.769 4.063 22.719 1.00 94.88 108 THR A C 1
ATOM 798 O O . THR A 1 108 ? -13.852 2.859 22.959 1.00 94.88 108 THR A O 1
ATOM 801 N N . VAL A 1 109 ? -12.806 4.582 21.958 1.00 94.88 109 VAL A N 1
ATOM 802 C CA . VAL A 1 109 ? -11.809 3.783 21.236 1.00 94.88 109 VAL A CA 1
ATOM 803 C C . VAL A 1 109 ? -10.416 4.108 21.760 1.00 94.88 109 VAL A C 1
ATOM 805 O O . VAL A 1 109 ? -10.032 5.273 21.837 1.00 94.88 109 VAL A O 1
ATOM 808 N N . ILE A 1 110 ? -9.640 3.072 22.083 1.00 94.56 110 ILE A N 1
ATOM 809 C CA . ILE A 1 110 ? -8.219 3.188 22.427 1.00 94.56 110 ILE A CA 1
ATOM 810 C C . ILE A 1 110 ? -7.411 2.597 21.273 1.00 94.56 110 ILE A C 1
ATOM 812 O O . ILE A 1 110 ? -7.536 1.412 20.970 1.00 94.56 110 ILE A O 1
ATOM 816 N N . ILE A 1 111 ? -6.575 3.416 20.633 1.00 94.62 111 ILE A N 1
ATOM 817 C CA . ILE A 1 111 ? -5.720 2.994 19.517 1.00 94.62 111 ILE A CA 1
ATOM 818 C C . ILE A 1 111 ? -4.278 2.864 20.008 1.00 94.62 111 ILE A C 1
ATOM 820 O O . ILE A 1 111 ? -3.672 3.836 20.457 1.00 94.62 111 ILE A O 1
ATOM 824 N N . GLY A 1 112 ? -3.710 1.662 19.891 1.00 93.44 112 GLY A N 1
ATOM 825 C CA . GLY A 1 112 ? -2.279 1.441 20.090 1.00 93.44 112 GLY A CA 1
ATOM 826 C C . GLY A 1 112 ? -1.485 1.937 18.880 1.00 93.44 112 GLY A C 1
ATOM 827 O O . GLY A 1 112 ? -1.662 1.424 17.778 1.00 93.44 112 GLY A O 1
ATOM 828 N N . CYS A 1 113 ? -0.609 2.921 19.080 1.00 93.00 113 CYS A N 1
ATOM 829 C CA . CYS A 1 113 ? 0.207 3.520 18.023 1.00 93.00 113 CYS A CA 1
ATOM 830 C C . CYS A 1 113 ? 1.677 3.070 18.139 1.00 93.00 113 CYS A C 1
ATOM 832 O O . CYS A 1 113 ? 2.204 3.036 19.254 1.00 93.00 113 CYS A O 1
ATOM 834 N N . PRO A 1 114 ? 2.375 2.753 17.028 1.00 90.62 114 PRO A N 1
ATOM 835 C CA . PRO A 1 114 ? 3.824 2.557 17.060 1.00 90.62 114 PRO A CA 1
ATOM 836 C C . PRO A 1 114 ? 4.559 3.863 17.432 1.00 90.62 114 PRO A C 1
ATOM 838 O O . PRO A 1 114 ? 4.012 4.950 17.235 1.00 90.62 114 PRO A O 1
ATOM 841 N N . PRO A 1 115 ? 5.800 3.797 17.945 1.00 91.44 115 PRO A N 1
ATOM 842 C CA . PRO A 1 115 ? 6.608 4.988 18.208 1.00 91.44 115 PRO A CA 1
ATOM 843 C C . PRO A 1 115 ? 7.148 5.624 16.912 1.00 91.44 115 PRO A C 1
ATOM 845 O O . PRO A 1 115 ? 7.283 4.953 15.887 1.00 91.44 115 PRO A O 1
ATOM 848 N N . GLY A 1 116 ? 7.531 6.905 16.976 1.00 91.75 116 GLY A N 1
ATOM 849 C CA . GLY A 1 116 ? 8.214 7.630 15.892 1.00 91.75 116 GLY A CA 1
ATOM 850 C C . GLY A 1 116 ? 7.374 8.739 15.252 1.00 91.75 116 GLY A C 1
ATOM 851 O O . GLY A 1 116 ? 6.430 9.242 15.851 1.00 91.75 116 GLY A O 1
ATOM 852 N N . THR A 1 117 ? 7.736 9.137 14.029 1.00 92.88 117 THR A N 1
ATOM 853 C CA . THR A 1 117 ? 7.089 10.235 13.274 1.00 92.88 117 THR A CA 1
ATOM 854 C C . THR A 1 117 ? 6.762 9.862 11.823 1.00 92.88 117 THR A C 1
ATOM 856 O O . THR A 1 117 ? 6.379 10.711 11.022 1.00 92.88 117 THR A O 1
ATOM 859 N N . SER A 1 118 ? 6.922 8.588 11.458 1.00 92.06 118 SER A N 1
ATOM 860 C CA . SER A 1 118 ? 6.710 8.091 10.097 1.00 92.06 118 SER A CA 1
ATOM 861 C C . SER A 1 118 ? 5.238 7.753 9.820 1.00 92.06 118 SER A C 1
ATOM 863 O O . SER A 1 118 ? 4.379 7.810 10.702 1.00 92.06 118 SER A O 1
ATOM 865 N N . CYS A 1 119 ? 4.929 7.368 8.577 1.00 91.75 119 CYS A N 1
ATOM 866 C CA . CYS A 1 119 ? 3.566 7.072 8.122 1.00 91.75 119 CYS A CA 1
ATOM 867 C C . CYS A 1 119 ? 2.742 6.142 9.042 1.00 91.75 119 CYS A C 1
ATOM 869 O O . CYS A 1 119 ? 1.557 6.424 9.210 1.00 91.75 119 CYS A O 1
ATOM 871 N N . PRO A 1 120 ? 3.288 5.072 9.661 1.00 93.81 120 PRO A N 1
ATOM 872 C CA . PRO A 1 120 ? 2.525 4.229 10.584 1.00 93.81 120 PRO A CA 1
ATOM 873 C C . PRO A 1 120 ? 1.954 5.005 11.778 1.00 93.81 120 PRO A C 1
ATOM 875 O O . PRO A 1 120 ? 0.814 4.768 12.170 1.00 93.81 120 PRO A O 1
ATOM 878 N N . VAL A 1 121 ? 2.714 5.965 12.314 1.00 95.62 121 VAL A N 1
ATOM 879 C CA . VAL A 1 121 ? 2.272 6.832 13.414 1.00 95.62 121 VAL A CA 1
ATOM 880 C C . VAL A 1 121 ? 1.163 7.750 12.932 1.00 95.62 121 VAL A C 1
ATOM 882 O O . VAL A 1 121 ? 0.064 7.732 13.480 1.00 95.62 121 VAL A O 1
ATOM 885 N N . ILE A 1 122 ? 1.417 8.481 11.843 1.00 95.06 122 ILE A N 1
ATOM 886 C CA . ILE A 1 122 ? 0.456 9.428 11.269 1.00 95.06 122 ILE A CA 1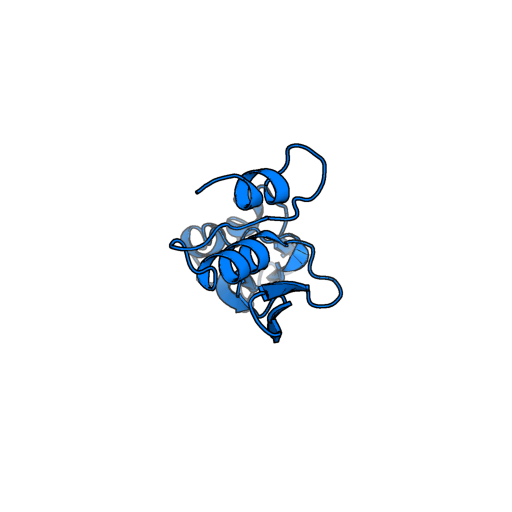
ATOM 887 C C . ILE A 1 122 ? -0.869 8.737 10.947 1.00 95.06 122 ILE A C 1
ATOM 889 O O . ILE A 1 122 ? -1.925 9.247 11.301 1.00 95.06 122 ILE A O 1
ATOM 893 N N . HIS A 1 123 ? -0.844 7.550 10.342 1.00 95.06 123 HIS A N 1
ATOM 894 C CA . HIS A 1 123 ? -2.064 6.809 10.017 1.00 95.06 123 HIS A CA 1
ATOM 895 C C . HIS A 1 123 ? -2.789 6.213 11.227 1.00 95.06 123 HIS A C 1
ATOM 897 O O . HIS A 1 123 ? -3.977 5.922 11.113 1.00 95.06 123 HIS A O 1
ATOM 903 N N . SER A 1 124 ? -2.109 6.050 12.363 1.00 95.00 124 SER A N 1
ATOM 904 C CA . SER A 1 124 ? -2.742 5.596 13.606 1.00 95.00 124 SER A CA 1
ATOM 905 C C . SER A 1 124 ? -3.477 6.733 14.320 1.00 95.00 124 SER A C 1
ATOM 907 O O . SER A 1 124 ? -4.530 6.494 14.900 1.00 95.00 124 SER A O 1
ATOM 909 N N . VAL A 1 125 ? -2.937 7.959 14.273 1.00 93.00 125 VAL A N 1
ATOM 910 C CA . VAL A 1 125 ? -3.474 9.119 15.018 1.00 93.00 125 VAL A CA 1
ATOM 911 C C . VAL A 1 125 ? -4.328 10.070 14.179 1.00 93.00 125 VAL A C 1
ATOM 913 O O . VAL A 1 125 ? -5.082 10.863 14.735 1.00 93.00 125 VAL A O 1
ATOM 916 N N . SER A 1 126 ? -4.203 10.027 12.851 1.00 90.19 126 SER A N 1
ATOM 917 C CA . SER A 1 126 ? -5.091 10.782 11.959 1.00 90.19 126 SER A CA 1
ATOM 918 C C . SER A 1 126 ? -6.509 10.201 11.982 1.00 90.19 126 SER A C 1
ATOM 920 O O . SER A 1 126 ? -6.650 9.018 12.302 1.00 90.19 126 SER A O 1
ATOM 922 N N . PRO A 1 127 ? -7.542 10.999 11.650 1.00 77.62 127 PRO A N 1
ATOM 923 C CA . PRO A 1 127 ? -8.927 10.539 11.531 1.00 77.62 127 PRO A CA 1
ATOM 924 C C . PRO A 1 127 ? -9.088 9.378 10.550 1.00 77.62 127 PRO A C 1
ATOM 926 O O . PRO A 1 127 ? -8.341 9.308 9.547 1.00 77.62 127 PRO A O 1
#